Protein AF-A0A957YRU2-F1 (afdb_monomer_lite)

pLDDT: mean 86.66, std 14.54, range [38.12, 97.44]

Secondary structure (DSSP, 8-state):
-----TTSS---HHHHHHHHHHHHHHHHHHSPTT--EEEEEEHHHHHT-GGG--HHHHHHHHHHTTTSEEESSS-SSEEEEE--S-HHHHHHHHHHT-SEEEEEEETTEEEEEETT-

Radius of gyration: 16.78 Å; chains: 1; bounding box: 63×35×31 Å

Foldseek 3Di:
DDDDDPPPPPPPVVVVVVLVLVLLVVVLVPDDPPAQEAEEEEPCNLVVNPVPDDPVVQVVSQVSNPPHHYDPDPPDQKYKYQYDDDPSVVVCCCVPLNDWDWDDSDNSIIIIGRPVD

Sequence (117 aa):
MADLSAGEWRNSSDEMVTKWEDHVQALREALPSGITQISYMDDSTVNGDSASFDVNEFQLMQYSVAPVTLDNRLEHEWIIGNFGRDAVFETWLTDRIGAHEVQSFGFGLYLIHDLEN

Structure (mmCIF, N/CA/C/O backbone):
data_AF-A0A957YRU2-F1
#
_entry.id   AF-A0A957YRU2-F1
#
loop_
_atom_site.group_PDB
_atom_site.id
_atom_site.type_symbol
_atom_site.label_atom_id
_atom_site.label_alt_id
_atom_site.label_comp_id
_atom_site.label_asym_id
_atom_site.label_entity_id
_atom_site.label_seq_id
_atom_site.pdbx_PDB_ins_code
_atom_site.Cartn_x
_atom_site.Cartn_y
_atom_site.Cartn_z
_atom_site.occupancy
_atom_site.B_iso_or_equiv
_atom_site.auth_seq_id
_atom_site.auth_comp_id
_atom_site.auth_asym_id
_atom_site.auth_atom_id
_atom_site.pdbx_PDB_model_num
ATOM 1 N N . MET A 1 1 ? 47.245 19.926 -5.958 1.00 42.78 1 MET A N 1
ATOM 2 C CA . MET A 1 1 ? 46.278 19.565 -4.906 1.00 42.78 1 MET A CA 1
ATOM 3 C C . MET A 1 1 ? 44.916 20.021 -5.381 1.00 42.78 1 MET A C 1
ATOM 5 O O . MET A 1 1 ? 44.706 21.220 -5.478 1.00 42.78 1 MET A O 1
ATOM 9 N N . ALA A 1 2 ? 44.065 19.080 -5.774 1.00 38.12 2 ALA A N 1
ATOM 10 C CA . ALA A 1 2 ? 42.649 19.321 -6.005 1.00 38.12 2 ALA A CA 1
ATOM 11 C C . ALA A 1 2 ? 41.918 18.409 -5.020 1.00 38.12 2 ALA A C 1
ATOM 13 O O . ALA A 1 2 ? 42.074 17.190 -5.075 1.00 38.12 2 ALA A O 1
ATOM 14 N N . ASP A 1 3 ? 41.262 19.044 -4.059 1.00 50.22 3 ASP A N 1
ATOM 15 C CA . ASP A 1 3 ? 40.414 18.438 -3.045 1.00 50.22 3 ASP A CA 1
ATOM 16 C C . ASP A 1 3 ? 39.083 18.088 -3.718 1.00 50.22 3 ASP A C 1
ATOM 18 O O . ASP A 1 3 ? 38.308 18.974 -4.084 1.00 50.22 3 ASP A O 1
ATOM 22 N N . LEU A 1 4 ? 38.877 16.802 -3.999 1.00 45.41 4 LEU A N 1
ATOM 23 C CA . LEU A 1 4 ? 37.594 16.285 -4.456 1.00 45.41 4 LEU A CA 1
ATOM 24 C C . LEU A 1 4 ? 36.903 15.674 -3.239 1.00 45.41 4 LEU A C 1
ATOM 26 O O . LEU A 1 4 ? 37.217 14.566 -2.810 1.00 45.41 4 LEU A O 1
ATOM 30 N N . SER A 1 5 ? 35.998 16.482 -2.689 1.00 48.03 5 SER A N 1
ATOM 31 C CA . SER A 1 5 ? 35.015 16.193 -1.647 1.00 48.03 5 SER A CA 1
ATOM 32 C C . SER A 1 5 ? 34.571 14.726 -1.614 1.00 48.03 5 SER A C 1
ATOM 34 O O . SER A 1 5 ? 33.804 14.258 -2.453 1.00 48.03 5 SER A O 1
ATOM 36 N N . ALA A 1 6 ? 34.984 14.016 -0.564 1.00 45.62 6 ALA A N 1
ATOM 37 C CA . ALA A 1 6 ? 34.470 12.702 -0.176 1.00 45.62 6 ALA A CA 1
ATOM 38 C C . ALA A 1 6 ? 33.052 12.771 0.450 1.00 45.62 6 ALA A C 1
ATOM 40 O O . ALA A 1 6 ? 32.699 11.938 1.285 1.00 45.62 6 ALA A O 1
ATOM 41 N N . GLY A 1 7 ? 32.260 13.793 0.103 1.00 46.50 7 GLY A N 1
ATOM 42 C CA . GLY A 1 7 ? 30.968 14.104 0.721 1.00 46.50 7 GLY A CA 1
ATOM 43 C C . GLY A 1 7 ? 29.737 13.535 0.010 1.00 46.50 7 GLY A C 1
ATOM 44 O O . GLY A 1 7 ? 28.674 13.499 0.615 1.00 46.50 7 GLY A O 1
ATOM 45 N N . GLU A 1 8 ? 29.851 13.062 -1.234 1.00 45.69 8 GLU A N 1
ATOM 46 C CA . GLU A 1 8 ? 28.681 12.677 -2.053 1.00 45.69 8 GLU A CA 1
ATOM 47 C C . GLU A 1 8 ? 28.324 11.178 -2.033 1.00 45.69 8 GLU A C 1
ATOM 49 O O . GLU A 1 8 ? 27.294 10.789 -2.573 1.00 45.69 8 GLU A O 1
ATOM 54 N N . TRP A 1 9 ? 29.110 10.322 -1.367 1.00 42.81 9 TRP A N 1
ATOM 55 C CA . TRP A 1 9 ? 28.883 8.860 -1.351 1.00 42.81 9 TRP A CA 1
ATOM 56 C C . TRP A 1 9 ? 28.295 8.315 -0.041 1.00 42.81 9 TRP A C 1
ATOM 58 O O . TRP A 1 9 ? 28.178 7.104 0.131 1.00 42.81 9 TRP A O 1
ATOM 68 N N . ARG A 1 10 ? 27.924 9.190 0.899 1.00 49.38 10 ARG A N 1
ATOM 69 C CA . ARG A 1 10 ? 27.309 8.822 2.184 1.00 49.38 10 ARG A CA 1
ATOM 70 C C . ARG A 1 10 ? 25.843 9.256 2.242 1.00 49.38 10 ARG A C 1
ATOM 72 O O . ARG A 1 10 ? 25.450 9.949 3.165 1.00 49.38 10 ARG A O 1
ATOM 79 N N . ASN A 1 11 ? 25.011 8.790 1.315 1.00 56.38 11 ASN A N 1
ATOM 80 C CA . ASN A 1 11 ? 23.666 8.417 1.760 1.00 56.38 11 ASN A CA 1
ATOM 81 C C . ASN A 1 11 ? 23.879 7.114 2.542 1.00 56.38 11 ASN A C 1
ATOM 83 O O . ASN A 1 11 ? 23.912 6.030 1.961 1.00 56.38 11 ASN A O 1
ATOM 87 N N . SER A 1 12 ? 24.235 7.225 3.825 1.00 61.69 12 SER A N 1
ATOM 88 C CA . SER A 1 12 ? 24.421 6.053 4.682 1.00 61.69 12 SER A CA 1
ATOM 89 C C . SER A 1 12 ? 23.112 5.281 4.706 1.00 61.69 12 SER A C 1
ATOM 91 O O . SER A 1 12 ? 22.059 5.903 4.799 1.00 61.69 12 SER A O 1
ATOM 93 N N . SER A 1 13 ? 23.161 3.952 4.636 1.00 66.75 13 SER A N 1
ATOM 94 C CA . SER A 1 13 ? 21.971 3.095 4.700 1.00 66.75 13 SER A CA 1
ATOM 95 C C . SER A 1 13 ? 21.011 3.494 5.831 1.00 66.75 13 SER A C 1
ATOM 97 O O . SER A 1 13 ? 19.804 3.428 5.644 1.00 66.75 13 SER A O 1
ATOM 99 N N . ASP A 1 14 ? 21.537 4.019 6.941 1.00 71.50 14 ASP A N 1
ATOM 100 C CA . ASP A 1 14 ? 20.785 4.586 8.067 1.00 71.50 14 ASP A CA 1
ATOM 101 C C . ASP A 1 14 ? 19.827 5.729 7.668 1.00 71.50 14 ASP A C 1
ATOM 103 O O . ASP A 1 14 ? 18.703 5.792 8.156 1.00 71.50 14 ASP A O 1
ATOM 107 N N . GLU A 1 15 ? 20.224 6.619 6.752 1.00 79.50 15 GLU A N 1
ATOM 108 C CA . GLU A 1 15 ? 19.371 7.709 6.251 1.00 79.50 15 GLU A CA 1
ATOM 109 C C . GLU A 1 15 ? 18.239 7.167 5.367 1.00 79.50 15 GLU A C 1
ATOM 111 O O . GLU A 1 15 ? 17.112 7.655 5.425 1.00 79.50 15 GLU A O 1
ATOM 116 N N . MET A 1 16 ? 18.521 6.129 4.574 1.00 80.50 16 MET A N 1
ATOM 117 C CA . MET A 1 16 ? 17.515 5.466 3.740 1.00 80.50 16 MET A CA 1
ATOM 118 C C . MET A 1 16 ? 16.515 4.669 4.582 1.00 80.50 16 MET A C 1
ATOM 120 O O . MET A 1 16 ? 15.322 4.723 4.303 1.00 80.50 16 MET A O 1
ATOM 124 N N . VAL A 1 17 ? 16.987 3.987 5.631 1.00 79.50 17 VAL A N 1
ATOM 125 C CA . VAL A 1 17 ? 16.131 3.285 6.599 1.00 79.50 17 VAL A CA 1
ATOM 126 C C . VAL A 1 17 ? 15.267 4.277 7.375 1.00 79.50 17 VAL A C 1
ATOM 128 O O . VAL A 1 17 ? 14.067 4.067 7.466 1.00 79.50 17 VAL A O 1
ATOM 131 N N . THR A 1 18 ? 15.833 5.391 7.851 1.00 85.56 18 THR A N 1
ATOM 132 C CA . THR A 1 18 ? 15.059 6.412 8.583 1.00 85.56 18 THR A CA 1
ATOM 133 C C . THR A 1 18 ? 13.952 6.998 7.707 1.00 85.56 18 THR A C 1
ATOM 135 O O . THR A 1 18 ? 12.800 7.065 8.122 1.00 85.56 18 THR A O 1
ATOM 138 N N . LYS A 1 19 ? 14.270 7.366 6.456 1.00 87.44 19 LYS A N 1
ATOM 139 C CA . LYS A 1 19 ? 13.253 7.849 5.510 1.00 87.44 19 LYS A CA 1
ATOM 140 C C . LYS A 1 19 ? 12.180 6.797 5.284 1.00 87.44 19 LYS A C 1
ATOM 142 O O . LYS A 1 19 ? 10.999 7.120 5.285 1.00 87.44 19 LYS A O 1
ATOM 147 N N . TRP A 1 20 ? 12.583 5.543 5.097 1.00 86.19 20 TRP A N 1
ATOM 148 C CA . TRP A 1 20 ? 11.638 4.453 4.928 1.00 86.19 20 TRP A CA 1
ATOM 149 C C . TRP A 1 20 ? 10.676 4.323 6.113 1.00 86.19 20 TRP A C 1
ATOM 151 O O . TRP A 1 20 ? 9.463 4.276 5.914 1.00 86.19 20 TRP A O 1
ATOM 161 N N . GLU A 1 21 ? 11.201 4.344 7.336 1.00 89.12 21 GLU A N 1
ATOM 162 C CA . GLU A 1 21 ? 10.402 4.313 8.561 1.00 89.12 21 GLU A CA 1
ATOM 163 C C . GLU A 1 21 ? 9.423 5.492 8.640 1.00 89.12 21 GLU A C 1
ATOM 165 O O . GLU A 1 21 ? 8.252 5.273 8.950 1.00 89.12 21 GLU A O 1
ATOM 170 N N . ASP A 1 22 ? 9.850 6.709 8.286 1.00 93.56 22 ASP A N 1
ATOM 171 C CA . ASP A 1 22 ? 8.979 7.892 8.250 1.00 93.56 22 AS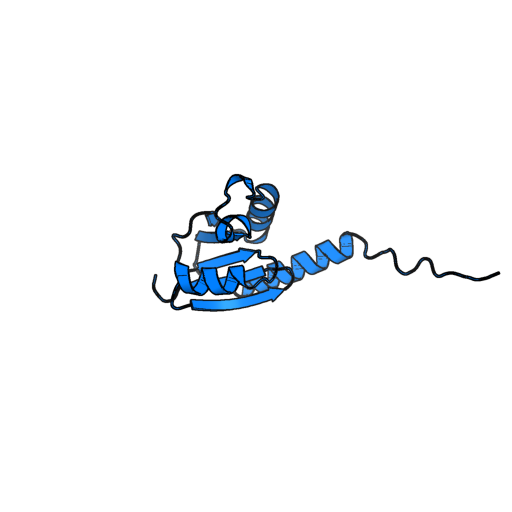P A CA 1
ATOM 172 C C . ASP A 1 22 ? 7.808 7.709 7.266 1.00 93.56 22 ASP A C 1
ATOM 174 O O . ASP A 1 22 ? 6.654 8.015 7.584 1.00 93.56 22 ASP A O 1
ATOM 178 N N . HIS A 1 23 ? 8.085 7.173 6.073 1.00 93.75 23 HIS A N 1
ATOM 179 C CA . HIS A 1 23 ? 7.070 6.922 5.048 1.00 93.75 23 HIS A CA 1
ATOM 180 C C . HIS A 1 23 ? 6.072 5.838 5.475 1.00 93.75 23 HIS A C 1
ATOM 182 O O . HIS A 1 23 ? 4.862 6.011 5.303 1.00 93.75 23 HIS A O 1
ATOM 188 N N . VAL A 1 24 ? 6.552 4.749 6.082 1.00 93.31 24 VAL A N 1
ATOM 189 C CA . VAL A 1 24 ? 5.674 3.690 6.592 1.00 93.31 24 VAL A CA 1
ATOM 190 C C . VAL A 1 24 ? 4.875 4.168 7.804 1.00 93.31 24 VAL A C 1
ATOM 192 O O . VAL A 1 24 ? 3.700 3.829 7.929 1.00 93.31 24 VAL A O 1
ATOM 195 N N . GLN A 1 25 ? 5.456 4.985 8.682 1.00 94.56 25 GLN A N 1
ATOM 196 C CA . GLN A 1 25 ? 4.737 5.556 9.819 1.00 94.56 25 GLN A CA 1
ATOM 197 C C . GLN A 1 25 ? 3.577 6.442 9.351 1.00 94.56 25 GLN A C 1
ATOM 199 O O . GLN A 1 25 ? 2.458 6.277 9.837 1.00 94.56 25 GLN A O 1
ATOM 204 N N . ALA A 1 26 ? 3.808 7.309 8.363 1.00 95.88 26 ALA A N 1
ATOM 205 C CA . ALA A 1 26 ? 2.747 8.118 7.768 1.00 95.88 26 ALA A CA 1
ATOM 206 C C . ALA A 1 26 ? 1.643 7.250 7.136 1.00 95.88 26 ALA A C 1
ATOM 208 O O . ALA A 1 26 ? 0.459 7.541 7.306 1.00 95.88 26 ALA A O 1
ATOM 209 N N . LEU A 1 27 ? 2.017 6.156 6.460 1.00 96.31 27 LEU A N 1
ATOM 210 C CA . LEU A 1 27 ? 1.058 5.190 5.922 1.00 96.31 27 LEU A CA 1
ATOM 211 C C . LEU A 1 27 ? 0.209 4.564 7.034 1.00 96.31 27 LEU A C 1
ATOM 213 O O . LEU A 1 27 ? -1.011 4.503 6.913 1.00 96.31 27 LEU A O 1
ATOM 217 N N . ARG A 1 28 ? 0.826 4.139 8.143 1.00 94.12 28 ARG A N 1
ATOM 218 C CA . ARG A 1 28 ? 0.115 3.539 9.286 1.00 94.12 28 ARG A CA 1
ATOM 219 C C . ARG A 1 28 ? -0.861 4.500 9.943 1.00 94.12 28 ARG A C 1
ATOM 221 O O . ARG A 1 28 ? -1.916 4.071 10.391 1.00 94.12 28 ARG A O 1
ATOM 228 N N . GLU A 1 29 ? -0.511 5.777 10.028 1.00 94.88 29 GLU A N 1
ATOM 229 C CA . GLU A 1 29 ? -1.386 6.807 10.594 1.00 94.88 29 GLU A CA 1
ATOM 230 C C . GLU A 1 29 ? -2.592 7.110 9.701 1.00 94.88 29 GLU A C 1
ATOM 232 O O . GLU A 1 29 ? -3.640 7.508 10.207 1.00 94.88 29 GLU A O 1
ATOM 237 N N . ALA A 1 30 ? -2.459 6.898 8.390 1.00 96.31 30 ALA A N 1
ATOM 238 C CA . ALA A 1 30 ? -3.552 7.036 7.435 1.00 96.31 30 ALA A CA 1
ATOM 239 C C . ALA A 1 30 ? -4.489 5.819 7.403 1.00 96.31 30 ALA A C 1
ATOM 241 O O . ALA A 1 30 ? -5.605 5.927 6.895 1.00 96.31 30 ALA A O 1
ATOM 242 N N . LEU A 1 31 ? -4.062 4.672 7.943 1.00 94.69 31 LEU A N 1
ATOM 243 C CA . LEU A 1 31 ? -4.895 3.478 7.986 1.00 94.69 31 LEU A CA 1
ATOM 244 C C . LEU A 1 31 ? -6.176 3.724 8.805 1.00 94.69 31 LEU A C 1
ATOM 246 O O . LEU A 1 31 ? -6.100 4.196 9.945 1.00 94.69 31 LEU A O 1
ATOM 250 N N . PRO A 1 32 ? -7.356 3.356 8.275 1.00 92.88 32 PRO A N 1
ATOM 251 C CA . PRO A 1 32 ? -8.599 3.471 9.018 1.00 92.88 32 PRO A CA 1
ATOM 252 C C . PRO A 1 32 ? -8.549 2.703 10.341 1.00 92.88 32 PRO A C 1
ATOM 254 O O . PRO A 1 32 ? -8.120 1.551 10.424 1.00 92.88 32 PRO A O 1
ATOM 257 N N . SER A 1 33 ? -9.047 3.326 11.406 1.00 91.06 33 SER A N 1
ATOM 258 C CA . SER A 1 33 ? -9.144 2.675 12.710 1.00 91.06 33 SER A CA 1
ATOM 259 C C . SER A 1 33 ? -10.046 1.436 12.654 1.00 91.06 33 SER A C 1
ATOM 261 O O . SER A 1 33 ? -11.162 1.510 12.143 1.00 91.06 33 SER A O 1
ATOM 263 N N . GLY A 1 34 ? -9.609 0.332 13.262 1.00 89.31 34 GLY A N 1
ATOM 264 C CA . GLY A 1 34 ? -10.412 -0.889 13.409 1.00 89.31 34 GLY A CA 1
ATOM 265 C C . GLY A 1 34 ? -10.212 -1.937 12.315 1.00 89.31 34 GLY A C 1
ATOM 266 O O . GLY A 1 34 ? -10.700 -3.054 12.478 1.00 89.31 34 GLY A O 1
ATOM 267 N N . ILE A 1 35 ? -9.458 -1.630 11.258 1.00 92.69 35 ILE A N 1
ATOM 268 C CA . ILE A 1 35 ? -9.068 -2.638 10.271 1.00 92.69 35 ILE A CA 1
ATOM 269 C C . ILE A 1 35 ? -8.016 -3.577 10.866 1.00 92.69 35 ILE A C 1
ATOM 271 O O . ILE A 1 35 ? -7.103 -3.161 11.581 1.00 92.69 35 ILE A O 1
ATOM 275 N N . THR A 1 36 ? -8.160 -4.866 10.585 1.00 94.31 36 THR A N 1
ATOM 276 C CA . THR A 1 36 ? -7.257 -5.916 11.080 1.00 94.31 36 THR A CA 1
ATOM 277 C C . THR A 1 36 ? -6.557 -6.660 9.952 1.00 94.31 36 THR A C 1
ATOM 279 O O . THR A 1 36 ? -5.549 -7.320 10.204 1.00 94.31 36 THR A O 1
ATOM 282 N N . GLN A 1 37 ? -7.067 -6.537 8.724 1.00 96.00 37 GLN A N 1
ATOM 283 C CA . GLN A 1 37 ? -6.560 -7.181 7.518 1.00 96.00 37 GLN A CA 1
ATOM 284 C C . GLN A 1 37 ? -6.574 -6.190 6.355 1.00 96.00 37 GLN A C 1
ATOM 286 O O . GLN A 1 37 ? -7.513 -5.405 6.229 1.00 96.00 37 GLN A O 1
ATOM 291 N N . ILE A 1 38 ? -5.524 -6.228 5.543 1.00 97.00 38 ILE A N 1
ATOM 292 C CA . ILE A 1 38 ? -5.306 -5.371 4.377 1.00 97.00 38 ILE A CA 1
ATOM 293 C C . ILE A 1 38 ? -4.659 -6.208 3.278 1.00 97.00 38 ILE A C 1
ATOM 295 O O . ILE A 1 38 ? -3.814 -7.059 3.557 1.00 97.00 38 ILE A O 1
ATOM 299 N N . SER A 1 39 ? -5.013 -5.939 2.027 1.00 96.88 39 SER A N 1
ATOM 300 C CA . SER A 1 39 ? -4.341 -6.531 0.872 1.00 96.88 39 SER A CA 1
ATOM 301 C C . SER A 1 39 ? -2.984 -5.861 0.622 1.00 96.88 39 SER A C 1
ATOM 303 O O . SER A 1 39 ? -2.866 -4.646 0.719 1.00 96.88 39 SER A O 1
ATOM 305 N N . TYR A 1 40 ? -1.954 -6.621 0.264 1.00 96.69 40 TYR A N 1
ATOM 306 C CA . TYR A 1 40 ? -0.653 -6.108 -0.162 1.00 96.69 40 TYR A CA 1
ATOM 307 C C . TYR A 1 40 ? -0.410 -6.449 -1.624 1.00 96.69 40 TYR A C 1
ATOM 309 O O . TYR A 1 40 ? -0.491 -7.619 -1.998 1.00 96.69 40 TYR A O 1
ATOM 317 N N . MET A 1 41 ? -0.090 -5.436 -2.422 1.00 95.00 41 MET A N 1
ATOM 318 C CA . MET A 1 41 ? 0.167 -5.574 -3.851 1.00 95.00 41 MET A CA 1
ATOM 319 C C . MET A 1 41 ? 1.495 -4.906 -4.198 1.00 95.00 41 MET A C 1
ATOM 321 O O . MET A 1 41 ? 1.765 -3.790 -3.762 1.00 95.00 41 MET A O 1
ATOM 325 N N . ASP A 1 42 ? 2.306 -5.585 -4.995 1.00 93.75 42 ASP A N 1
ATOM 326 C CA . ASP A 1 42 ? 3.588 -5.097 -5.504 1.00 93.75 42 ASP A CA 1
ATOM 327 C C . ASP A 1 42 ? 3.649 -5.201 -7.035 1.00 93.75 42 ASP A C 1
ATOM 329 O O . ASP A 1 42 ? 2.710 -5.674 -7.690 1.00 93.75 42 ASP A O 1
ATOM 333 N N . ASP A 1 43 ? 4.773 -4.805 -7.629 1.00 91.69 43 ASP A N 1
ATOM 334 C CA . ASP A 1 43 ? 4.978 -4.885 -9.079 1.00 91.69 43 ASP A CA 1
ATOM 335 C C . ASP A 1 43 ? 4.724 -6.300 -9.645 1.00 91.69 43 ASP A C 1
ATOM 337 O O . ASP A 1 43 ? 4.301 -6.441 -10.797 1.00 91.69 43 ASP A O 1
ATOM 341 N N . SER A 1 44 ? 4.898 -7.364 -8.851 1.00 91.75 44 SER A N 1
ATOM 342 C CA . SER A 1 44 ? 4.592 -8.740 -9.271 1.00 91.75 44 SER A CA 1
ATOM 343 C C . SER A 1 44 ? 3.100 -8.953 -9.553 1.00 91.75 44 SER A C 1
ATOM 345 O O . SER A 1 44 ? 2.729 -9.685 -10.475 1.00 91.75 44 SER A O 1
ATOM 347 N N . THR A 1 45 ? 2.237 -8.254 -8.810 1.00 90.62 45 THR A N 1
ATOM 348 C CA . THR A 1 45 ? 0.778 -8.283 -8.971 1.00 90.62 45 THR A CA 1
ATOM 349 C C . THR A 1 45 ? 0.366 -7.616 -10.274 1.00 90.62 45 THR A C 1
ATOM 351 O O . THR A 1 45 ? -0.424 -8.169 -11.043 1.00 90.62 45 THR A O 1
ATOM 354 N N . VAL A 1 46 ? 0.917 -6.429 -10.531 1.00 88.44 46 VAL A N 1
ATOM 355 C CA . VAL A 1 46 ? 0.615 -5.630 -11.724 1.00 88.44 46 VAL A CA 1
ATOM 356 C C . VAL A 1 46 ? 1.098 -6.350 -12.984 1.00 88.44 46 VAL A C 1
ATOM 358 O O . VAL A 1 46 ? 0.370 -6.434 -13.973 1.00 88.44 46 VAL A O 1
ATOM 361 N N . ASN A 1 47 ? 2.288 -6.951 -12.921 1.00 87.06 47 ASN A N 1
ATOM 362 C CA . ASN A 1 47 ? 2.867 -7.717 -14.023 1.00 87.06 47 ASN A CA 1
ATOM 363 C C . ASN A 1 47 ? 2.271 -9.128 -14.174 1.00 87.06 47 ASN A C 1
ATOM 365 O O . ASN A 1 47 ? 2.515 -9.794 -15.182 1.00 87.06 47 ASN A O 1
ATOM 369 N N . GLY A 1 48 ? 1.489 -9.595 -13.195 1.00 86.25 48 GLY A N 1
ATOM 370 C CA . GLY A 1 48 ? 0.903 -10.936 -13.185 1.00 86.25 48 GLY A CA 1
ATOM 371 C C . GLY A 1 48 ? 1.935 -12.065 -13.086 1.00 86.25 48 GLY A C 1
ATOM 372 O O . GLY A 1 48 ? 1.631 -13.199 -13.459 1.00 86.25 48 GLY A O 1
ATOM 373 N N . ASP A 1 49 ? 3.145 -11.769 -12.606 1.00 88.69 49 ASP A N 1
ATOM 374 C CA . ASP A 1 49 ? 4.232 -12.732 -12.447 1.00 88.69 49 ASP A CA 1
ATOM 375 C C . ASP A 1 49 ? 4.503 -12.992 -10.966 1.00 88.69 49 ASP A C 1
ATOM 377 O O . ASP A 1 49 ? 5.385 -12.390 -10.356 1.00 88.69 49 ASP A O 1
ATOM 381 N N . SER A 1 50 ? 3.784 -13.953 -10.388 1.00 84.94 50 SER A N 1
ATOM 382 C CA . SER A 1 50 ? 3.955 -14.339 -8.983 1.00 84.94 50 SER A CA 1
ATOM 383 C C . SER A 1 50 ? 5.365 -14.838 -8.640 1.00 84.94 50 SER A C 1
ATOM 385 O O . SER A 1 50 ? 5.713 -14.897 -7.465 1.00 84.94 50 SER A O 1
ATOM 387 N N . ALA A 1 51 ? 6.179 -15.239 -9.628 1.00 88.38 51 ALA A N 1
ATOM 388 C CA . ALA A 1 51 ? 7.563 -15.637 -9.372 1.00 88.38 51 ALA A CA 1
ATOM 389 C C . ALA A 1 51 ? 8.471 -14.435 -9.055 1.00 88.38 51 ALA A C 1
ATOM 391 O O . ALA A 1 51 ? 9.555 -14.628 -8.507 1.00 88.38 51 ALA A O 1
ATOM 392 N N . SER A 1 52 ? 8.023 -13.219 -9.382 1.00 88.75 52 SER A N 1
ATOM 393 C CA . SER A 1 52 ? 8.718 -11.964 -9.082 1.00 88.75 52 SER A CA 1
ATOM 394 C C . SER A 1 52 ? 8.330 -11.342 -7.735 1.00 88.75 52 SER A C 1
ATOM 396 O O . SER A 1 52 ? 8.903 -10.323 -7.366 1.00 88.75 52 SER A O 1
ATOM 398 N N . PHE A 1 53 ? 7.406 -11.963 -6.992 1.00 91.69 53 PHE A N 1
ATOM 399 C CA . PHE A 1 53 ? 6.966 -11.484 -5.681 1.00 91.69 53 PHE A CA 1
ATOM 400 C C . PHE A 1 53 ? 8.123 -11.451 -4.675 1.00 91.69 53 PHE A C 1
ATOM 402 O O . PHE A 1 53 ? 8.729 -12.489 -4.375 1.00 91.69 53 PHE A O 1
ATOM 409 N N . ASP A 1 54 ? 8.408 -10.273 -4.116 1.00 92.00 54 ASP A N 1
ATOM 410 C CA . ASP A 1 54 ? 9.468 -10.120 -3.121 1.00 92.00 54 ASP A CA 1
ATOM 411 C C . ASP A 1 54 ? 8.952 -10.477 -1.719 1.00 92.00 54 ASP A C 1
ATOM 413 O O . ASP A 1 54 ? 8.407 -9.666 -0.967 1.00 92.00 54 ASP A O 1
ATOM 417 N N . VAL A 1 55 ? 9.164 -11.738 -1.338 1.00 93.12 55 VAL A N 1
ATOM 418 C CA . VAL A 1 55 ? 8.767 -12.261 -0.022 1.00 93.12 55 VAL A CA 1
ATOM 419 C C . VAL A 1 55 ? 9.434 -11.501 1.130 1.00 93.12 55 VAL A C 1
ATOM 421 O O . VAL A 1 55 ? 8.831 -11.372 2.197 1.00 93.12 55 VAL A O 1
ATOM 424 N N . ASN A 1 56 ? 10.665 -11.011 0.954 1.00 92.31 56 ASN A N 1
ATOM 425 C CA . ASN A 1 56 ? 11.360 -10.294 2.023 1.00 92.31 56 ASN A CA 1
ATOM 426 C C . ASN A 1 56 ? 10.731 -8.919 2.233 1.00 92.31 56 ASN A C 1
ATOM 428 O O . ASN A 1 56 ? 10.519 -8.512 3.374 1.00 92.31 56 ASN A O 1
ATOM 432 N N . GLU A 1 57 ? 10.404 -8.229 1.143 1.00 91.56 57 GLU A N 1
ATOM 433 C CA . GLU A 1 57 ? 9.694 -6.955 1.188 1.00 91.56 57 GLU A CA 1
ATOM 434 C C . GLU A 1 57 ? 8.321 -7.104 1.851 1.00 91.56 57 GLU A C 1
ATOM 436 O O . GLU A 1 57 ? 8.015 -6.378 2.800 1.00 91.56 57 GLU A O 1
ATOM 441 N N . PHE A 1 58 ? 7.541 -8.107 1.437 1.00 95.06 58 PHE A N 1
ATOM 442 C CA . PHE A 1 58 ? 6.250 -8.413 2.051 1.00 95.06 58 PHE A CA 1
ATOM 443 C C . PHE A 1 58 ? 6.370 -8.643 3.563 1.00 95.06 58 PHE A C 1
ATOM 445 O O . PHE A 1 58 ? 5.599 -8.092 4.350 1.00 95.06 58 PHE A O 1
ATOM 452 N N . GLN A 1 59 ? 7.358 -9.432 3.996 1.00 94.94 59 GLN A N 1
ATOM 453 C CA . GLN A 1 59 ? 7.589 -9.694 5.418 1.00 94.94 59 GLN A CA 1
ATOM 454 C C . GLN A 1 59 ? 7.995 -8.432 6.180 1.00 94.94 59 GLN A C 1
ATOM 456 O O . GLN A 1 59 ? 7.484 -8.191 7.274 1.00 94.94 59 GLN A O 1
ATOM 461 N N . LEU A 1 60 ? 8.887 -7.613 5.617 1.00 92.75 60 LEU A N 1
ATOM 462 C CA . LEU A 1 60 ? 9.280 -6.340 6.219 1.00 92.75 60 LEU A CA 1
ATOM 463 C C . LEU A 1 60 ? 8.073 -5.414 6.373 1.00 92.75 60 LEU A C 1
ATOM 465 O O . LEU A 1 60 ? 7.855 -4.878 7.458 1.00 92.75 60 LEU A O 1
ATOM 469 N N . MET A 1 61 ? 7.245 -5.286 5.337 1.00 95.00 61 MET A N 1
ATOM 470 C CA . MET A 1 61 ? 6.013 -4.504 5.403 1.00 95.00 61 MET A CA 1
ATOM 471 C C . MET A 1 61 ? 5.042 -5.037 6.453 1.00 95.00 61 MET A C 1
ATOM 473 O O . MET A 1 61 ? 4.527 -4.256 7.254 1.00 95.00 61 MET A O 1
ATOM 477 N N . GLN A 1 62 ? 4.855 -6.356 6.526 1.00 95.81 62 GLN A N 1
ATOM 478 C CA . GLN A 1 62 ? 4.014 -6.997 7.536 1.00 95.81 62 GLN A CA 1
ATOM 479 C C . GLN A 1 62 ? 4.468 -6.659 8.963 1.00 95.81 62 GLN A C 1
ATOM 481 O O . GLN A 1 62 ? 3.627 -6.409 9.832 1.00 95.81 62 GLN A O 1
ATOM 486 N N . TYR A 1 63 ? 5.776 -6.634 9.226 1.00 94.38 63 TYR A N 1
ATOM 487 C CA . TYR A 1 63 ? 6.290 -6.206 10.527 1.00 94.38 63 TYR A CA 1
ATOM 488 C C . TYR A 1 63 ? 6.044 -4.722 10.779 1.00 94.38 63 TYR A C 1
ATOM 490 O O . TYR A 1 63 ? 5.628 -4.349 11.877 1.00 94.38 63 TYR A O 1
ATOM 498 N N . SER A 1 64 ? 6.266 -3.884 9.770 1.00 93.31 64 SER A N 1
ATOM 499 C CA . SER A 1 64 ? 6.146 -2.439 9.918 1.00 93.31 64 SER A CA 1
ATOM 500 C C . SER A 1 64 ? 4.711 -1.993 10.192 1.00 93.31 64 SER A C 1
ATOM 502 O O . SER A 1 64 ? 4.506 -1.080 10.986 1.00 93.31 64 SER A O 1
ATOM 504 N N . VAL A 1 65 ? 3.705 -2.649 9.603 1.00 93.94 65 VAL A N 1
ATOM 505 C CA . VAL A 1 65 ? 2.290 -2.247 9.737 1.00 93.94 65 VAL A CA 1
ATOM 506 C C . VAL A 1 65 ? 1.529 -2.946 10.866 1.00 93.94 65 VAL A C 1
ATOM 508 O O . VAL A 1 65 ? 0.322 -2.750 11.018 1.00 93.94 65 VAL A O 1
ATOM 511 N N . ALA A 1 66 ? 2.212 -3.732 11.701 1.00 93.25 66 ALA A N 1
ATOM 512 C CA . ALA A 1 66 ? 1.583 -4.389 12.842 1.00 93.25 66 ALA A CA 1
ATOM 513 C C . ALA A 1 66 ? 0.796 -3.380 13.724 1.00 93.25 66 ALA A C 1
ATOM 515 O O . ALA A 1 66 ? 1.244 -2.238 13.916 1.00 93.25 66 ALA A O 1
ATOM 516 N N . PRO A 1 67 ? -0.369 -3.772 14.287 1.00 93.88 67 PRO A N 1
ATOM 517 C CA . PRO A 1 67 ? -0.918 -5.133 14.355 1.00 93.88 67 PRO A CA 1
ATOM 518 C C . PRO A 1 67 ? -1.767 -5.566 13.143 1.00 93.88 67 PRO A C 1
ATOM 520 O O . PRO A 1 67 ? -2.387 -6.626 13.202 1.00 93.88 67 PRO A O 1
ATOM 523 N N . VAL A 1 68 ? -1.832 -4.773 12.070 1.00 95.94 68 VAL A N 1
ATOM 524 C CA . VAL A 1 68 ? -2.612 -5.122 10.874 1.00 95.94 68 VAL A CA 1
ATOM 525 C C . VAL A 1 68 ? -1.942 -6.279 10.130 1.00 95.94 68 VAL A C 1
ATOM 527 O O . VAL A 1 68 ? -0.727 -6.291 9.941 1.00 95.94 68 VAL A O 1
ATOM 530 N N . THR A 1 69 ? -2.728 -7.275 9.724 1.00 96.25 69 THR A N 1
ATOM 531 C CA . THR A 1 69 ? -2.256 -8.417 8.928 1.00 96.25 69 THR A CA 1
ATOM 532 C C . THR A 1 69 ? -2.322 -8.081 7.441 1.00 96.25 69 THR A C 1
ATOM 534 O O . THR A 1 69 ? -3.319 -7.530 6.982 1.00 96.25 69 THR A O 1
ATOM 537 N N . LEU A 1 70 ? -1.277 -8.425 6.695 1.00 96.94 70 LEU A N 1
ATOM 538 C CA . LEU A 1 70 ? -1.230 -8.315 5.244 1.00 96.94 70 LEU A CA 1
ATOM 539 C C . LEU A 1 70 ? -1.616 -9.652 4.601 1.00 96.94 70 LEU A C 1
ATOM 541 O O . LEU A 1 70 ? -1.141 -10.710 5.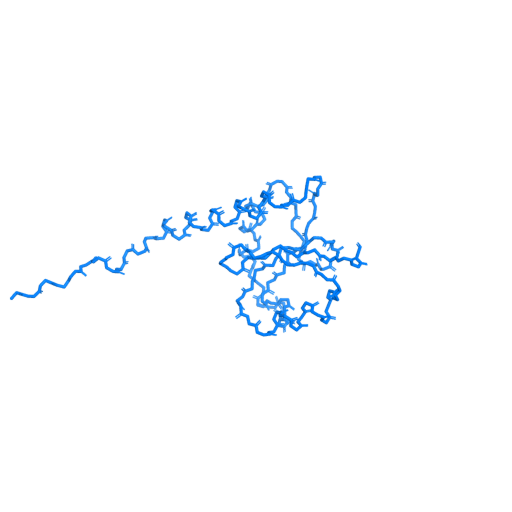016 1.00 96.94 70 LEU A O 1
ATOM 545 N N . ASP A 1 71 ? -2.445 -9.595 3.567 1.00 95.12 71 ASP A N 1
ATOM 546 C CA . ASP A 1 71 ? -2.754 -10.709 2.668 1.00 95.12 71 ASP A CA 1
ATOM 547 C C . ASP A 1 71 ? -2.272 -10.344 1.260 1.00 95.12 71 ASP A C 1
ATOM 549 O O . ASP A 1 71 ? -2.523 -9.242 0.791 1.00 95.12 71 ASP A O 1
ATOM 553 N N . ASN A 1 72 ? -1.582 -11.242 0.562 1.00 91.81 72 ASN A N 1
ATOM 554 C CA . ASN A 1 72 ? -1.127 -10.985 -0.809 1.00 91.81 72 ASN A CA 1
ATOM 555 C C . ASN A 1 72 ? -2.210 -11.263 -1.871 1.00 91.81 72 ASN A C 1
ATOM 557 O O . ASN A 1 72 ? -1.921 -11.324 -3.066 1.00 91.81 72 ASN A O 1
ATOM 561 N N . ARG A 1 73 ? -3.459 -11.468 -1.445 1.00 91.31 73 ARG A N 1
ATOM 562 C CA . ARG A 1 73 ? -4.637 -11.607 -2.304 1.00 91.31 73 ARG A CA 1
ATOM 563 C C . ARG A 1 73 ? -5.453 -10.325 -2.302 1.00 91.31 73 ARG A C 1
ATOM 565 O O . ARG A 1 73 ? -5.533 -9.619 -1.300 1.00 91.31 73 ARG A O 1
ATOM 572 N N . LEU A 1 74 ? -6.076 -10.035 -3.438 1.00 90.75 74 LEU A N 1
ATOM 573 C CA . LEU A 1 74 ? -6.912 -8.855 -3.641 1.00 90.75 74 LEU A CA 1
ATOM 574 C C . LEU A 1 74 ? -8.349 -9.158 -3.195 1.00 90.75 74 LEU A C 1
ATOM 576 O O . LEU A 1 74 ? -9.226 -9.396 -4.018 1.00 90.75 74 LEU A O 1
ATOM 580 N N . GLU A 1 75 ? -8.549 -9.259 -1.881 1.00 91.31 75 GLU A N 1
ATOM 581 C CA . GLU A 1 75 ? -9.824 -9.657 -1.259 1.00 91.31 75 GLU A CA 1
ATOM 582 C C . GLU A 1 75 ? -10.337 -8.628 -0.236 1.00 91.31 75 GLU A C 1
ATOM 584 O O . GLU A 1 75 ? -11.416 -8.812 0.326 1.00 91.31 75 GLU A O 1
ATOM 589 N N . HIS A 1 76 ? -9.582 -7.559 0.025 1.00 94.94 76 HIS A N 1
ATOM 590 C CA . HIS A 1 76 ? -9.893 -6.574 1.057 1.00 94.94 76 HIS A CA 1
ATOM 591 C C . HIS A 1 76 ? -10.146 -5.185 0.461 1.00 94.94 76 HIS A C 1
ATOM 593 O O . HIS A 1 76 ? -9.522 -4.808 -0.526 1.00 94.94 76 HIS A O 1
ATOM 599 N N . GLU A 1 77 ? -11.028 -4.422 1.114 1.00 94.94 77 GLU A N 1
ATOM 600 C CA . GLU A 1 77 ? -11.380 -3.030 0.775 1.00 94.94 77 GLU A CA 1
ATOM 601 C C . GLU A 1 77 ? -10.152 -2.100 0.760 1.00 94.94 77 GLU A C 1
ATOM 603 O O . GLU A 1 77 ? -10.020 -1.218 -0.087 1.00 94.94 77 GLU A O 1
ATOM 608 N N . TRP A 1 78 ? -9.230 -2.310 1.700 1.00 97.44 78 TRP A N 1
ATOM 609 C CA . TRP A 1 78 ? -8.016 -1.513 1.837 1.00 97.44 78 TRP A CA 1
ATOM 610 C C . TRP A 1 78 ? -6.810 -2.286 1.329 1.00 97.44 78 TRP A C 1
ATOM 612 O O . TRP A 1 78 ? -6.598 -3.447 1.698 1.00 97.44 78 TRP A O 1
ATOM 622 N N . ILE A 1 79 ? -6.002 -1.614 0.512 1.00 97.38 79 ILE A N 1
ATOM 623 C CA . ILE A 1 79 ? -4.830 -2.188 -0.143 1.00 97.38 79 ILE A CA 1
ATOM 624 C C . ILE A 1 79 ? -3.616 -1.294 0.125 1.00 97.38 79 ILE A C 1
ATOM 626 O O . ILE A 1 79 ? -3.651 -0.085 -0.099 1.00 97.38 79 ILE A O 1
ATOM 630 N N . ILE A 1 80 ? -2.516 -1.892 0.571 1.00 97.00 80 ILE A N 1
ATOM 631 C CA . ILE A 1 80 ? -1.194 -1.270 0.557 1.00 97.00 80 ILE A CA 1
ATOM 632 C C . ILE A 1 80 ? -0.492 -1.686 -0.731 1.00 97.00 80 ILE A C 1
ATOM 634 O O . ILE A 1 80 ? -0.307 -2.872 -0.999 1.00 97.00 80 ILE A O 1
ATOM 638 N N . GLY A 1 81 ? -0.107 -0.692 -1.520 1.00 95.25 81 GLY A N 1
ATOM 639 C CA . GLY A 1 81 ? 0.652 -0.861 -2.747 1.00 95.25 81 GLY A CA 1
ATOM 640 C C . GLY A 1 81 ? 2.121 -0.515 -2.555 1.00 95.25 81 GLY A C 1
ATOM 641 O O . GLY A 1 81 ? 2.409 0.517 -1.946 1.00 95.25 81 GLY A O 1
ATOM 642 N N . ASN A 1 82 ? 3.029 -1.314 -3.110 1.00 93.62 82 ASN A N 1
ATOM 643 C CA . ASN A 1 82 ? 4.428 -0.942 -3.288 1.00 93.62 82 ASN A CA 1
ATOM 644 C C . ASN A 1 82 ? 4.851 -1.110 -4.751 1.00 93.62 82 ASN A C 1
ATOM 646 O O . ASN A 1 82 ? 5.136 -2.216 -5.203 1.00 93.62 82 ASN A O 1
ATOM 650 N N . PHE A 1 83 ? 4.851 -0.009 -5.497 1.00 91.25 83 PHE A N 1
ATOM 651 C CA . PHE A 1 83 ? 5.040 -0.032 -6.945 1.00 91.25 83 PHE A CA 1
ATOM 652 C C . PHE A 1 83 ? 6.113 0.951 -7.395 1.00 9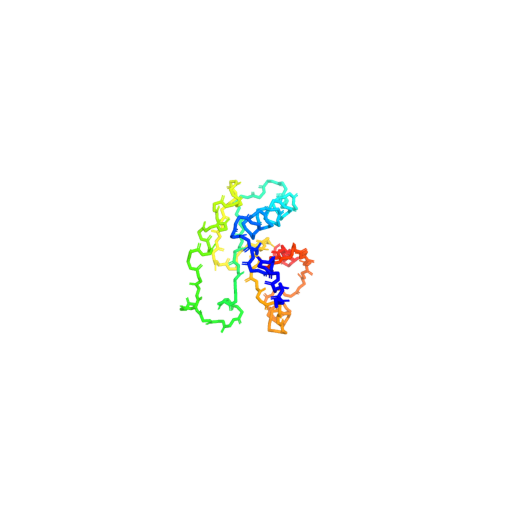1.25 83 PHE A C 1
ATOM 654 O O . PHE A 1 83 ? 6.173 2.106 -6.944 1.00 91.25 83 PHE A O 1
ATOM 661 N N . GLY A 1 84 ? 6.917 0.541 -8.373 1.00 82.94 84 GLY A N 1
ATOM 662 C CA . GLY A 1 84 ? 7.726 1.473 -9.143 1.00 82.94 84 GLY A CA 1
ATOM 663 C C . GLY A 1 84 ? 6.818 2.320 -10.034 1.00 82.94 84 GLY A C 1
ATOM 664 O O . GLY A 1 84 ? 6.259 1.793 -10.980 1.00 82.94 84 GLY A O 1
ATOM 665 N N . ARG A 1 85 ? 6.659 3.627 -9.751 1.00 66.69 85 ARG A N 1
ATOM 666 C CA . ARG A 1 85 ? 5.802 4.566 -10.523 1.00 66.69 85 ARG A CA 1
ATOM 667 C C . ARG A 1 85 ? 5.872 4.336 -12.039 1.00 66.69 85 ARG A C 1
ATOM 669 O O . ARG A 1 85 ? 6.752 4.886 -12.706 1.00 66.69 85 ARG A O 1
ATOM 676 N N . ASP A 1 86 ? 4.903 3.612 -12.581 1.00 74.44 86 ASP A N 1
ATOM 677 C CA . ASP A 1 86 ? 4.798 3.329 -14.004 1.00 74.44 86 ASP A CA 1
ATOM 678 C C . ASP A 1 86 ? 3.345 3.447 -14.497 1.00 74.44 86 ASP A C 1
ATOM 680 O O . ASP A 1 86 ? 2.391 3.541 -13.726 1.00 74.44 86 ASP A O 1
ATOM 684 N N . ALA A 1 87 ? 3.171 3.511 -15.817 1.00 75.19 87 ALA A N 1
ATOM 685 C CA . ALA A 1 87 ? 1.845 3.571 -16.437 1.00 75.19 87 ALA A CA 1
ATOM 686 C C . ALA A 1 87 ? 1.057 2.250 -16.298 1.00 75.19 87 ALA A C 1
ATOM 688 O O . ALA A 1 87 ? -0.141 2.210 -16.590 1.00 75.19 87 ALA A O 1
ATOM 689 N N . VAL A 1 88 ? 1.729 1.169 -15.893 1.00 82.38 88 VAL A N 1
ATOM 690 C CA . VAL A 1 88 ? 1.140 -0.162 -15.751 1.00 82.38 88 VAL A CA 1
ATOM 691 C C . VAL A 1 88 ? 0.309 -0.216 -14.468 1.00 82.38 88 VAL A C 1
ATOM 693 O O . VAL A 1 88 ? -0.808 -0.725 -14.508 1.00 82.38 88 VAL A O 1
ATOM 696 N N . PHE A 1 89 ? 0.776 0.410 -13.385 1.00 87.88 89 PHE A N 1
ATOM 697 C CA . PHE A 1 89 ? 0.038 0.556 -12.129 1.00 87.88 89 PHE A CA 1
ATOM 698 C C . PHE A 1 89 ? -1.315 1.267 -12.305 1.00 87.88 89 PHE A C 1
ATOM 700 O O . PHE A 1 89 ? -2.345 0.742 -11.891 1.00 87.88 89 PHE A O 1
ATOM 707 N N . GLU A 1 90 ? -1.343 2.421 -12.979 1.00 87.94 90 GLU A N 1
ATOM 708 C CA . GLU A 1 90 ? -2.584 3.188 -13.212 1.00 87.94 90 GLU A CA 1
ATOM 709 C C . GLU A 1 90 ? -3.602 2.406 -14.058 1.00 87.94 90 GLU A C 1
ATOM 711 O O . GLU A 1 90 ? -4.813 2.427 -13.811 1.00 87.94 90 GLU A O 1
ATOM 716 N N . THR A 1 91 ? -3.101 1.675 -15.059 1.00 89.50 91 THR A N 1
ATOM 717 C CA . THR A 1 91 ? -3.934 0.797 -15.889 1.00 89.50 91 THR A CA 1
ATOM 718 C C . THR A 1 91 ? -4.493 -0.350 -15.049 1.00 89.50 91 THR A C 1
ATOM 720 O O . THR A 1 91 ? -5.687 -0.627 -15.102 1.00 89.50 91 THR A O 1
ATOM 723 N N . TRP A 1 92 ? -3.655 -0.976 -14.218 1.00 91.38 92 TRP A N 1
ATOM 724 C CA . TRP A 1 92 ? -4.066 -2.055 -13.324 1.00 91.38 92 TRP A CA 1
ATOM 725 C C . TRP A 1 92 ? -5.127 -1.605 -12.315 1.00 91.38 92 TRP A C 1
ATOM 727 O O . TRP A 1 92 ? -6.115 -2.313 -12.142 1.00 91.38 92 TRP A O 1
ATOM 737 N N . LEU A 1 93 ? -4.976 -0.423 -11.706 1.00 92.06 93 LEU A N 1
ATOM 738 C CA . LEU A 1 93 ? -5.979 0.145 -10.801 1.00 92.06 93 LEU A CA 1
ATOM 739 C C . LEU A 1 93 ? -7.338 0.282 -11.494 1.00 92.06 93 LEU A C 1
ATOM 741 O O . LEU A 1 93 ? -8.356 -0.178 -10.978 1.00 92.06 93 LEU A O 1
ATOM 745 N N . THR A 1 94 ? -7.340 0.861 -12.696 1.00 91.31 94 THR A N 1
ATOM 746 C CA . THR A 1 94 ? -8.560 1.057 -13.488 1.00 91.31 94 THR A CA 1
ATOM 747 C C . THR A 1 94 ? -9.210 -0.276 -13.873 1.00 91.31 94 THR A C 1
ATOM 749 O O . THR A 1 94 ? -10.427 -0.412 -13.788 1.00 91.31 94 THR A O 1
ATOM 752 N N . ASP A 1 95 ? -8.410 -1.265 -14.276 1.00 92.06 95 ASP A N 1
ATOM 753 C CA . ASP A 1 95 ? -8.907 -2.542 -14.796 1.00 92.06 95 ASP A CA 1
ATOM 754 C C . ASP A 1 95 ? -9.323 -3.537 -13.700 1.00 92.06 95 ASP A C 1
ATOM 756 O O . ASP A 1 95 ? -10.168 -4.403 -13.947 1.00 92.06 95 ASP A O 1
ATOM 760 N N . ARG A 1 96 ? -8.689 -3.486 -12.520 1.00 91.62 96 ARG A N 1
ATOM 761 C CA . ARG A 1 96 ? -8.879 -4.478 -11.446 1.00 91.62 96 ARG A CA 1
ATOM 762 C C . ARG A 1 96 ? -9.687 -3.979 -10.267 1.00 91.62 96 ARG A C 1
ATOM 764 O O . ARG A 1 96 ? -10.415 -4.787 -9.703 1.00 91.62 96 ARG A O 1
ATOM 771 N N . ILE A 1 97 ? -9.527 -2.711 -9.904 1.00 92.12 97 ILE A N 1
ATOM 772 C CA . ILE A 1 97 ? -10.193 -2.116 -8.740 1.00 92.12 97 ILE A CA 1
ATOM 773 C C . ILE A 1 97 ? -11.409 -1.309 -9.184 1.00 92.12 97 ILE A C 1
ATOM 775 O O . ILE A 1 97 ? -12.434 -1.341 -8.526 1.00 92.12 97 ILE A O 1
ATOM 779 N N . GLY A 1 98 ? -11.321 -0.622 -10.328 1.00 91.44 98 GLY A N 1
ATOM 780 C CA . GLY A 1 98 ? -12.424 0.195 -10.826 1.00 91.44 98 GLY A CA 1
ATOM 781 C C . GLY A 1 98 ? -12.492 1.534 -10.096 1.00 91.44 98 GLY A C 1
ATOM 782 O O . GLY A 1 98 ? -11.584 2.354 -10.255 1.00 91.44 98 GLY A O 1
ATOM 783 N N . ALA A 1 99 ? -13.557 1.803 -9.340 1.00 94.06 99 ALA A N 1
ATOM 784 C CA . ALA A 1 99 ? -13.674 3.047 -8.576 1.00 94.06 99 ALA A CA 1
ATOM 785 C C . ALA A 1 99 ? -12.812 3.000 -7.303 1.00 94.06 99 ALA A C 1
ATOM 787 O O . ALA A 1 99 ? -13.045 2.189 -6.413 1.00 94.06 99 ALA A O 1
ATOM 788 N N . HIS A 1 100 ? -11.827 3.894 -7.200 1.00 96.19 100 HIS A N 1
ATOM 789 C CA . HIS A 1 100 ? -10.853 3.849 -6.113 1.00 96.19 100 HIS A CA 1
ATOM 790 C C . HIS A 1 100 ? -10.331 5.235 -5.710 1.00 96.19 100 HIS A C 1
ATOM 792 O O . HIS A 1 100 ? -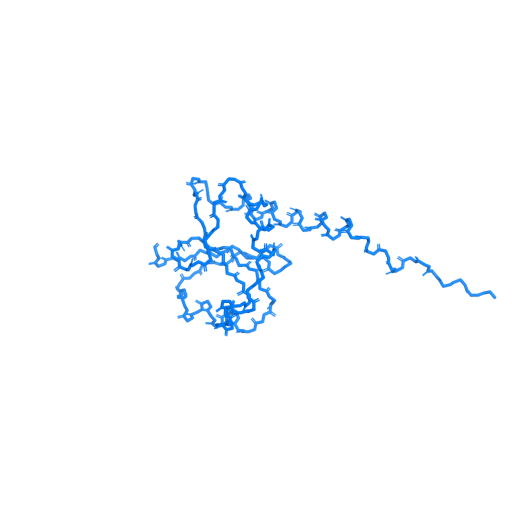10.326 6.174 -6.510 1.00 96.19 100 HIS A O 1
ATOM 798 N N . GLU A 1 101 ? -9.839 5.344 -4.475 1.00 96.19 101 GLU A N 1
ATOM 799 C CA . GLU A 1 101 ? -9.039 6.481 -4.003 1.00 96.19 101 GLU A CA 1
ATOM 800 C C . GLU A 1 101 ? -7.595 6.037 -3.748 1.00 96.19 101 GLU A C 1
ATOM 802 O O . GLU A 1 101 ? -7.360 4.951 -3.222 1.00 96.19 101 GLU A O 1
ATOM 807 N N . VAL A 1 102 ? -6.615 6.875 -4.105 1.00 95.62 102 VAL A N 1
ATOM 808 C CA . VAL A 1 102 ? -5.186 6.593 -3.882 1.00 95.62 102 VAL A CA 1
ATOM 809 C C . VAL A 1 102 ? -4.538 7.711 -3.081 1.00 95.62 102 VAL A C 1
ATOM 811 O O . VAL A 1 102 ? -4.592 8.882 -3.461 1.00 95.62 102 VAL A O 1
ATOM 814 N N . GLN A 1 103 ? -3.821 7.336 -2.026 1.00 96.31 103 GLN A N 1
ATOM 815 C CA . GLN A 1 103 ? -2.911 8.211 -1.301 1.00 96.31 103 GLN A CA 1
ATOM 816 C C . GLN A 1 103 ? -1.474 7.701 -1.449 1.00 96.31 103 GLN A C 1
ATOM 818 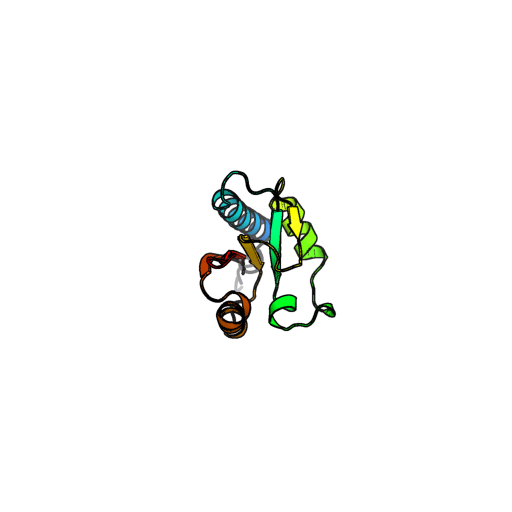O O . GLN A 1 103 ? -1.170 6.569 -1.087 1.00 96.31 103 GLN A O 1
ATOM 823 N N . SER A 1 104 ? -0.571 8.534 -1.975 1.00 94.62 104 SER A N 1
ATOM 824 C CA . SER A 1 104 ? 0.855 8.193 -2.081 1.00 94.62 104 SER A CA 1
ATOM 825 C C . SER A 1 104 ? 1.629 8.681 -0.863 1.00 94.62 104 SER A C 1
ATOM 827 O O . SER A 1 104 ? 1.450 9.821 -0.428 1.00 94.62 104 SER A O 1
ATOM 829 N N . PHE A 1 105 ? 2.546 7.848 -0.376 1.00 94.50 105 PHE A N 1
ATOM 830 C CA . PHE A 1 105 ? 3.413 8.169 0.756 1.00 94.50 105 PHE A CA 1
ATOM 831 C C . PHE A 1 105 ? 4.867 8.381 0.344 1.00 94.50 105 PHE A C 1
ATOM 833 O O . PHE A 1 105 ? 5.644 8.839 1.165 1.00 94.50 105 PHE A O 1
ATOM 840 N N . GLY A 1 106 ? 5.240 8.150 -0.921 1.00 90.38 106 GLY A N 1
ATOM 841 C CA . GLY A 1 106 ? 6.640 8.154 -1.371 1.00 90.38 106 GLY A CA 1
ATOM 842 C C . GLY A 1 106 ? 7.264 6.757 -1.327 1.00 90.38 106 GLY A C 1
ATOM 843 O O . GLY A 1 106 ? 6.640 5.822 -0.849 1.00 90.38 106 GLY A O 1
ATOM 844 N N . PHE A 1 107 ? 8.468 6.591 -1.888 1.00 86.62 107 PHE A N 1
ATOM 845 C CA . PHE A 1 107 ? 9.166 5.288 -1.945 1.00 86.62 107 PHE A CA 1
ATOM 846 C C . PHE A 1 107 ? 8.389 4.148 -2.629 1.00 86.62 107 PHE A C 1
ATOM 848 O O . PHE A 1 107 ? 8.672 2.986 -2.389 1.00 86.62 107 PHE A O 1
ATOM 855 N N . GLY A 1 108 ? 7.430 4.481 -3.495 1.00 90.75 108 GLY A N 1
ATOM 856 C CA . GLY A 1 108 ? 6.565 3.482 -4.125 1.00 90.75 108 GLY A CA 1
ATOM 857 C C . GLY A 1 108 ? 5.388 3.046 -3.255 1.00 90.75 108 GLY A C 1
ATOM 858 O O . GLY A 1 108 ? 4.570 2.276 -3.733 1.00 90.75 108 GLY A O 1
ATOM 859 N N . LEU A 1 109 ? 5.237 3.584 -2.038 1.00 94.56 109 LEU A N 1
ATOM 860 C CA . LEU A 1 109 ? 4.113 3.271 -1.162 1.00 94.56 109 LEU A CA 1
ATOM 861 C C . LEU A 1 109 ? 2.838 4.028 -1.518 1.00 94.56 109 LEU A C 1
ATOM 863 O O . LEU A 1 109 ? 2.829 5.260 -1.670 1.00 94.56 109 LEU A O 1
ATOM 867 N N . TYR A 1 110 ? 1.748 3.272 -1.516 1.00 95.88 110 TYR A N 1
ATOM 868 C CA . TYR A 1 110 ? 0.391 3.744 -1.721 1.00 95.88 110 TYR A CA 1
ATOM 869 C C . TYR A 1 110 ? -0.556 3.099 -0.711 1.00 95.88 110 TYR A C 1
ATOM 871 O O . TYR A 1 110 ? -0.420 1.921 -0.387 1.00 95.88 110 TYR A O 1
ATOM 879 N N . LEU A 1 111 ? -1.540 3.865 -0.250 1.00 97.06 111 LEU A N 1
ATOM 880 C CA . LEU A 1 111 ? -2.765 3.337 0.338 1.00 97.06 111 LEU A CA 1
ATOM 881 C C . LEU A 1 111 ? -3.872 3.520 -0.692 1.00 97.06 111 LEU A C 1
ATOM 883 O O . LEU A 1 111 ? -4.072 4.629 -1.189 1.00 97.06 111 LEU A O 1
ATOM 887 N N . ILE A 1 112 ? -4.547 2.432 -1.028 1.00 97.06 112 ILE A N 1
ATOM 888 C CA . ILE A 1 112 ? -5.610 2.397 -2.023 1.00 97.06 112 ILE A CA 1
ATOM 889 C C . ILE A 1 112 ? -6.886 1.943 -1.317 1.00 97.06 112 ILE A C 1
ATOM 891 O O . ILE A 1 112 ? -6.878 0.943 -0.592 1.00 97.06 112 ILE A O 1
ATOM 895 N N . HIS A 1 113 ? -7.961 2.695 -1.525 1.00 97.12 113 HIS A N 1
ATOM 896 C CA . HIS A 1 113 ? -9.308 2.360 -1.080 1.00 97.12 113 HIS A CA 1
ATOM 897 C C . HIS A 1 113 ? -10.116 1.899 -2.287 1.00 97.12 113 HIS A C 1
ATOM 899 O O . HIS A 1 113 ? -10.352 2.691 -3.199 1.00 97.12 113 HIS A O 1
ATOM 905 N N . ASP A 1 114 ? -10.508 0.630 -2.299 1.00 94.75 114 ASP A N 1
ATOM 906 C CA . ASP A 1 114 ? -11.489 0.102 -3.243 1.00 94.75 114 ASP A CA 1
ATOM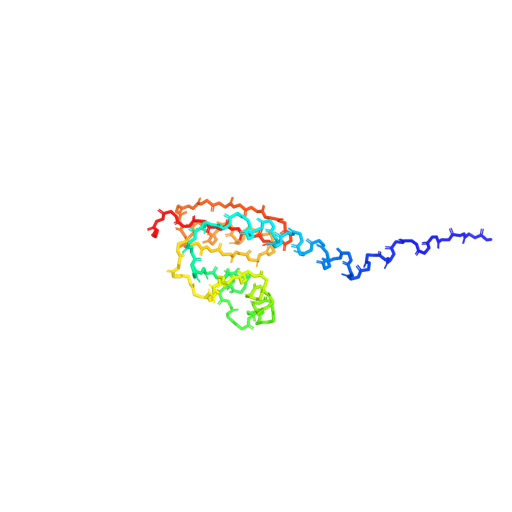 907 C C . ASP A 1 114 ? -12.893 0.537 -2.798 1.00 94.75 114 ASP A C 1
ATOM 909 O O . ASP A 1 114 ? -13.363 0.135 -1.735 1.00 94.75 114 ASP A O 1
ATOM 913 N N . LEU A 1 115 ? -13.548 1.393 -3.587 1.00 92.75 115 LEU A N 1
ATOM 914 C CA . LEU A 1 115 ? -14.869 1.939 -3.258 1.00 92.75 115 LEU A CA 1
ATOM 915 C C . LEU A 1 115 ? -16.017 0.997 -3.648 1.00 92.75 115 LEU A C 1
ATOM 917 O O . LEU A 1 115 ? -17.181 1.315 -3.383 1.00 92.75 115 LEU A O 1
ATOM 921 N N . GLU A 1 116 ? -15.717 -0.111 -4.328 1.00 86.06 116 GLU A N 1
ATOM 922 C CA . GLU A 1 116 ? -16.708 -1.053 -4.851 1.00 86.06 116 GLU A CA 1
ATOM 923 C C . GLU A 1 116 ? -16.833 -2.334 -4.008 1.00 86.06 116 GLU A C 1
ATOM 925 O O . GLU A 1 116 ? -17.745 -3.130 -4.260 1.00 86.06 116 GLU A O 1
ATOM 930 N N . ASN A 1 117 ? -15.967 -2.514 -3.005 1.00 77.75 117 ASN A N 1
ATOM 931 C CA . ASN A 1 117 ? -15.911 -3.683 -2.117 1.00 77.75 117 ASN A CA 1
ATOM 932 C C . ASN A 1 117 ? -16.594 -3.441 -0.758 1.00 77.75 117 ASN A C 1
ATOM 934 O O . ASN A 1 117 ? -16.453 -2.330 -0.200 1.00 77.75 117 ASN A O 1
#